Protein AF-A0A969RD73-F1 (afdb_monomer_lite)

pLDDT: mean 74.33, std 20.55, range [31.81, 96.19]

Structure (mmCIF, N/CA/C/O backbone):
data_AF-A0A969RD73-F1
#
_entry.id   AF-A0A969RD73-F1
#
loop_
_atom_site.group_PDB
_atom_site.id
_atom_site.type_symbol
_atom_site.label_atom_id
_atom_site.label_alt_id
_atom_site.label_comp_id
_atom_site.label_asym_id
_atom_site.label_entity_id
_atom_site.label_seq_id
_atom_site.pdbx_PDB_ins_code
_atom_site.Cartn_x
_atom_site.Cartn_y
_atom_site.Cartn_z
_atom_site.occupancy
_atom_site.B_iso_or_equiv
_atom_site.auth_seq_id
_atom_site.auth_comp_id
_atom_site.auth_asym_id
_atom_site.auth_atom_id
_atom_site.pdbx_PDB_model_num
ATOM 1 N N . MET A 1 1 ? 22.087 -31.802 -59.461 1.00 43.47 1 MET A N 1
ATOM 2 C CA . MET A 1 1 ? 21.557 -30.531 -58.920 1.00 43.47 1 MET A CA 1
ATOM 3 C C . MET A 1 1 ? 20.118 -30.775 -58.485 1.00 43.47 1 MET A C 1
ATOM 5 O O . MET A 1 1 ? 19.260 -30.889 -59.346 1.00 43.47 1 MET A O 1
ATOM 9 N N . SER A 1 2 ? 19.871 -30.957 -57.183 1.00 44.41 2 SER A N 1
ATOM 10 C CA . SER A 1 2 ? 18.523 -31.183 -56.634 1.00 44.41 2 SER A CA 1
ATOM 11 C C . SER A 1 2 ? 17.933 -29.872 -56.125 1.00 44.41 2 SER A C 1
ATOM 13 O O . SER A 1 2 ? 18.521 -29.226 -55.259 1.00 44.41 2 SER A O 1
ATOM 15 N N . LEU A 1 3 ? 16.772 -29.496 -56.661 1.00 48.31 3 LEU A N 1
ATOM 16 C CA . LEU A 1 3 ? 15.995 -28.325 -56.261 1.00 48.31 3 LEU A CA 1
ATOM 17 C C . LEU A 1 3 ? 15.069 -28.723 -55.097 1.00 48.31 3 L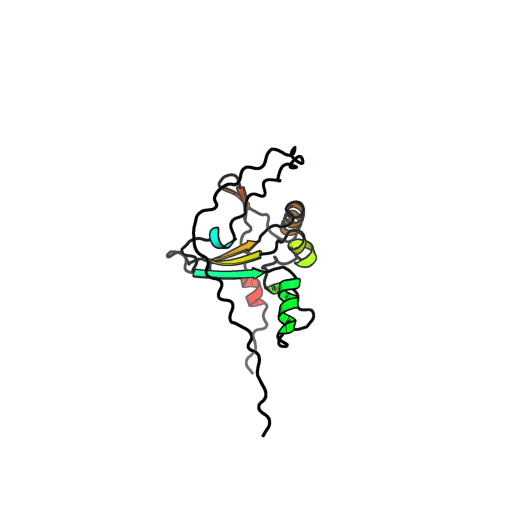EU A C 1
ATOM 19 O O . LEU A 1 3 ? 14.155 -29.527 -55.271 1.00 48.31 3 LEU A O 1
ATOM 23 N N . ARG A 1 4 ? 15.328 -28.200 -53.894 1.00 51.69 4 ARG A N 1
ATOM 24 C CA . ARG A 1 4 ? 14.455 -28.359 -52.719 1.00 51.69 4 ARG A CA 1
ATOM 25 C C . ARG A 1 4 ? 13.320 -27.335 -52.796 1.00 51.69 4 ARG A C 1
ATOM 27 O O . ARG A 1 4 ? 13.579 -26.136 -52.805 1.00 51.69 4 ARG A O 1
ATOM 34 N N . GLN A 1 5 ? 12.080 -27.814 -52.821 1.00 48.56 5 GLN A N 1
ATOM 35 C CA . GLN A 1 5 ? 10.883 -26.998 -52.614 1.00 48.56 5 GLN A CA 1
ATOM 36 C C . GLN A 1 5 ? 10.822 -26.549 -51.146 1.00 48.56 5 GLN A C 1
ATOM 38 O O . GLN A 1 5 ? 10.888 -27.381 -50.242 1.00 48.56 5 GLN A O 1
ATOM 43 N N . ILE A 1 6 ? 10.715 -25.239 -50.913 1.00 62.41 6 ILE A N 1
ATOM 44 C CA . ILE A 1 6 ? 10.493 -24.647 -49.589 1.00 62.41 6 ILE A CA 1
ATOM 45 C C . ILE A 1 6 ? 9.028 -24.214 -49.523 1.00 62.41 6 ILE A C 1
ATOM 47 O O . ILE A 1 6 ? 8.582 -23.372 -50.300 1.00 62.41 6 ILE A O 1
ATOM 51 N N . LEU A 1 7 ? 8.289 -24.834 -48.605 1.00 49.19 7 LEU A N 1
ATOM 52 C CA . LEU A 1 7 ? 6.925 -24.479 -48.224 1.00 49.19 7 LEU A CA 1
ATOM 53 C C . LEU A 1 7 ? 6.946 -23.215 -47.349 1.00 49.19 7 LEU A C 1
ATOM 55 O O . LEU A 1 7 ? 7.704 -23.133 -46.384 1.00 49.19 7 LEU A O 1
ATOM 59 N N . LEU A 1 8 ? 6.103 -22.243 -47.700 1.00 44.12 8 LEU A N 1
ATOM 60 C CA . LEU A 1 8 ? 5.816 -21.038 -46.918 1.00 44.12 8 LEU A CA 1
ATOM 61 C C . LEU A 1 8 ? 4.985 -21.364 -45.666 1.00 44.12 8 LEU A C 1
ATOM 63 O O . LEU A 1 8 ? 4.087 -22.202 -45.743 1.00 44.12 8 LEU A O 1
ATOM 67 N N . PRO A 1 9 ? 5.133 -20.583 -44.585 1.00 50.62 9 PRO A N 1
ATOM 68 C CA . PRO A 1 9 ? 4.001 -20.224 -43.744 1.00 50.62 9 PRO A CA 1
ATOM 69 C C . PRO A 1 9 ? 3.577 -18.772 -44.009 1.00 50.62 9 PRO A C 1
ATOM 71 O O . PRO A 1 9 ? 4.342 -17.818 -43.884 1.00 50.62 9 PRO A O 1
ATOM 74 N N . THR A 1 10 ? 2.323 -18.649 -44.422 1.00 55.12 10 THR A N 1
ATOM 75 C CA . THR A 1 10 ? 1.558 -17.439 -44.719 1.00 55.12 10 THR A CA 1
ATOM 76 C C . THR A 1 10 ? 1.432 -16.501 -43.514 1.00 55.12 10 THR A C 1
ATOM 78 O O . THR A 1 10 ? 1.056 -16.933 -42.425 1.00 55.12 10 THR A O 1
ATOM 81 N N . LEU A 1 11 ? 1.678 -15.204 -43.737 1.00 41.19 11 LEU A N 1
ATOM 82 C CA . LEU A 1 11 ? 1.275 -14.114 -42.844 1.00 41.19 11 LEU A CA 1
ATOM 83 C C . LEU A 1 11 ? -0.255 -14.112 -42.689 1.00 41.19 11 LEU A C 1
ATOM 85 O O . LEU A 1 11 ? -0.968 -13.862 -43.659 1.00 41.19 11 LEU A O 1
ATOM 89 N N . SER A 1 12 ? -0.758 -14.311 -41.473 1.00 44.44 12 SER A N 1
ATOM 90 C CA . SER A 1 12 ? -2.148 -13.990 -41.134 1.00 44.44 12 SER A CA 1
ATOM 91 C C . SER A 1 12 ? -2.212 -12.556 -40.612 1.00 44.44 12 SER A C 1
ATOM 93 O O . SER A 1 12 ? -1.794 -12.276 -39.491 1.00 44.44 12 SER A O 1
ATOM 95 N N . ALA A 1 13 ? -2.725 -11.640 -41.434 1.00 37.84 13 ALA A N 1
ATOM 96 C CA . ALA A 1 13 ? -3.085 -10.290 -41.018 1.00 37.84 13 ALA A CA 1
ATOM 97 C C . ALA A 1 13 ? -4.531 -10.294 -40.495 1.00 37.84 13 ALA A C 1
ATOM 99 O O . ALA A 1 13 ? -5.465 -10.574 -41.245 1.00 37.84 13 ALA A O 1
ATOM 100 N N . LEU A 1 14 ? -4.721 -9.989 -39.210 1.00 31.81 14 LEU A N 1
ATOM 101 C CA . LEU A 1 14 ? -6.044 -9.797 -38.617 1.00 31.81 14 LEU A CA 1
ATOM 102 C C . LEU A 1 14 ? -6.507 -8.362 -38.918 1.00 31.81 14 LEU A C 1
ATOM 104 O O . LEU A 1 14 ? -6.116 -7.421 -38.232 1.00 31.81 14 LEU A O 1
ATOM 108 N N . MET A 1 15 ? -7.307 -8.182 -39.969 1.00 43.91 15 MET A N 1
ATOM 109 C CA . MET A 1 15 ? -8.018 -6.925 -40.208 1.00 43.91 15 MET A CA 1
ATOM 110 C C . MET A 1 15 ? -9.350 -6.950 -39.456 1.00 43.91 15 MET A C 1
ATOM 112 O O . MET A 1 15 ? -10.236 -7.742 -39.771 1.00 43.91 15 MET A O 1
ATOM 116 N N . LEU A 1 16 ? -9.488 -6.082 -38.453 1.00 35.38 16 LEU A N 1
ATOM 117 C CA . LEU A 1 16 ? -10.746 -5.842 -37.751 1.00 35.38 16 LEU A CA 1
ATOM 118 C C . LEU A 1 16 ? -11.560 -4.825 -38.570 1.00 35.38 16 LEU A C 1
ATOM 120 O O . LEU A 1 16 ? -11.253 -3.634 -38.556 1.00 35.38 16 LEU A O 1
ATOM 124 N N . MET A 1 17 ? -12.568 -5.281 -39.317 1.00 46.59 17 MET A N 1
ATOM 125 C CA . MET A 1 17 ? -13.555 -4.384 -39.930 1.00 46.59 17 MET A CA 1
ATOM 126 C C . MET A 1 17 ? -14.730 -4.137 -38.972 1.00 46.59 17 MET A C 1
ATOM 128 O O . MET A 1 17 ? -15.163 -5.071 -38.292 1.00 46.59 17 MET A O 1
ATOM 132 N N . PRO A 1 18 ? -15.269 -2.907 -38.904 1.00 49.88 18 PRO A N 1
ATOM 133 C CA . PRO A 1 18 ? -16.438 -2.603 -38.100 1.00 49.88 18 PRO A CA 1
ATOM 134 C C . PRO A 1 18 ? -17.726 -2.917 -38.877 1.00 49.88 18 PRO A C 1
ATOM 136 O O . PRO A 1 18 ? -17.917 -2.437 -39.990 1.00 49.88 18 PRO A O 1
ATOM 139 N N . GLY A 1 19 ? -18.656 -3.628 -38.235 1.00 45.28 19 GLY A N 1
ATOM 140 C CA . GLY A 1 19 ? -20.087 -3.424 -38.472 1.00 45.28 19 GLY A CA 1
ATOM 141 C C . GLY A 1 19 ? -20.879 -4.540 -39.164 1.00 45.28 19 GLY A C 1
ATOM 142 O O . GLY A 1 19 ? -20.580 -4.962 -40.273 1.00 45.28 19 GLY A O 1
ATOM 143 N N . VAL A 1 20 ? -22.011 -4.836 -38.511 1.00 46.25 20 VAL A N 1
ATOM 144 C CA . VAL A 1 20 ? -23.253 -5.486 -38.975 1.00 46.25 20 VAL A CA 1
ATOM 145 C C . VAL A 1 20 ? -23.315 -7.013 -38.834 1.00 46.25 20 VAL A C 1
ATOM 147 O O . VAL A 1 20 ? -23.028 -7.774 -39.751 1.00 46.25 20 VAL A O 1
ATOM 150 N N . ALA A 1 21 ? -23.804 -7.457 -37.671 1.00 39.53 21 ALA A N 1
ATOM 151 C CA . ALA A 1 21 ? -24.356 -8.796 -37.488 1.00 39.53 21 ALA A CA 1
ATOM 152 C C . ALA A 1 21 ? -25.860 -8.770 -37.812 1.00 39.53 21 ALA A C 1
ATOM 154 O O . ALA A 1 21 ? -26.638 -8.102 -37.129 1.00 39.53 21 ALA A O 1
ATOM 155 N N . LEU A 1 22 ? -26.269 -9.493 -38.857 1.00 38.16 22 LEU A N 1
ATOM 156 C CA . LEU A 1 22 ? -27.673 -9.800 -39.127 1.00 38.16 22 LEU A CA 1
ATOM 157 C C . LEU A 1 22 ? -28.146 -10.854 -38.116 1.00 38.16 22 LEU A C 1
ATOM 159 O O . LEU A 1 22 ? -27.586 -11.946 -38.040 1.00 38.16 22 LEU A O 1
ATOM 163 N N . ALA A 1 23 ? -29.169 -10.512 -37.333 1.00 36.16 23 ALA A N 1
ATOM 164 C CA . ALA A 1 23 ? -29.795 -11.411 -36.373 1.00 36.16 23 ALA A CA 1
ATOM 165 C C . ALA A 1 23 ? -30.493 -12.571 -37.103 1.00 36.16 23 ALA A C 1
ATOM 167 O O . ALA A 1 23 ? -31.409 -12.349 -37.892 1.00 36.16 23 ALA A O 1
ATOM 168 N N . GLN A 1 24 ? -30.078 -13.807 -36.823 1.00 40.38 24 GLN A N 1
ATOM 169 C CA . GLN A 1 24 ? -30.834 -15.005 -37.186 1.00 40.38 24 GLN A CA 1
ATOM 170 C C . GLN A 1 24 ? -31.694 -15.422 -35.990 1.00 40.38 24 GLN A C 1
ATOM 172 O O . GLN A 1 24 ? -31.192 -15.624 -34.885 1.00 40.38 24 GLN A O 1
ATOM 177 N N . THR A 1 25 ? -33.003 -15.505 -36.209 1.00 41.00 25 THR A N 1
ATOM 178 C CA . THR A 1 25 ? -34.013 -15.921 -35.236 1.00 41.00 25 THR A CA 1
ATOM 179 C C . THR A 1 25 ? -34.025 -17.442 -35.090 1.00 41.00 25 THR A C 1
ATOM 181 O O . THR A 1 25 ? -34.355 -18.162 -36.028 1.00 41.00 25 THR A O 1
ATOM 184 N N . ILE A 1 26 ? -33.717 -17.934 -33.888 1.00 42.16 26 ILE A N 1
ATOM 185 C CA . ILE A 1 26 ? -33.962 -19.322 -33.475 1.00 42.16 26 ILE A CA 1
ATOM 186 C C . ILE A 1 26 ? -34.846 -19.272 -32.220 1.00 42.16 26 ILE A C 1
ATOM 188 O O . ILE A 1 26 ? -34.628 -18.450 -31.331 1.00 42.16 26 ILE A O 1
ATOM 192 N N . ALA A 1 27 ? -35.893 -20.097 -32.214 1.00 45.09 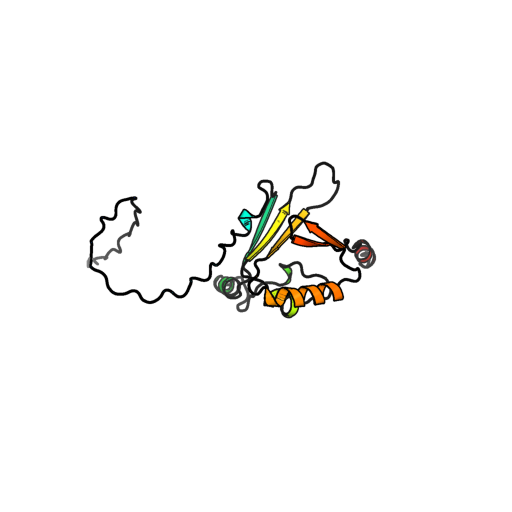27 ALA A N 1
ATOM 193 C CA . ALA A 1 27 ? -36.966 -20.174 -31.219 1.00 45.09 27 ALA A CA 1
ATOM 194 C C . ALA A 1 27 ? -36.472 -20.522 -29.785 1.00 45.09 27 ALA A C 1
ATOM 196 O O . ALA A 1 27 ? -35.344 -20.989 -29.624 1.00 45.09 27 ALA A O 1
ATOM 197 N N . PRO A 1 28 ? -37.290 -20.292 -28.732 1.00 45.94 28 PRO A N 1
ATOM 198 C CA . PRO A 1 28 ? -36.808 -20.135 -27.362 1.00 45.94 28 PRO A CA 1
ATOM 199 C C . PRO A 1 28 ? -36.605 -21.473 -26.638 1.00 45.94 28 PRO A C 1
ATOM 201 O O . PRO A 1 28 ? -37.551 -22.224 -26.407 1.00 45.94 28 PRO A O 1
ATOM 204 N N . THR A 1 29 ? -35.375 -21.731 -26.203 1.00 49.03 29 THR A N 1
ATOM 205 C CA . THR A 1 29 ? -35.048 -22.740 -25.182 1.00 49.03 29 THR A CA 1
ATOM 206 C C . THR A 1 29 ? -35.200 -22.099 -23.793 1.00 49.03 29 THR A C 1
ATOM 208 O O . THR A 1 29 ? -34.751 -20.963 -23.617 1.00 49.03 29 THR A O 1
ATOM 211 N N . PRO A 1 30 ? -35.822 -22.761 -22.796 1.00 44.19 30 PRO A N 1
ATOM 212 C CA . PRO A 1 30 ? -36.006 -22.182 -21.468 1.00 44.19 30 PRO A CA 1
ATOM 213 C C . PRO A 1 30 ? -34.659 -21.933 -20.777 1.00 44.19 30 PRO A C 1
ATOM 215 O O . PRO A 1 30 ? -33.758 -22.770 -20.794 1.00 44.19 30 PRO A O 1
ATOM 218 N N . ALA A 1 31 ? -34.547 -20.739 -20.198 1.00 46.69 31 ALA A N 1
ATOM 219 C CA . ALA A 1 31 ? -33.343 -20.182 -19.602 1.00 46.69 31 ALA A CA 1
ATOM 220 C C . ALA A 1 31 ? -32.765 -21.061 -18.476 1.00 46.69 31 ALA A C 1
ATOM 222 O O . ALA A 1 31 ? -33.512 -21.457 -17.578 1.00 46.69 31 ALA A O 1
ATOM 223 N N . PRO A 1 32 ? -31.439 -21.283 -18.422 1.00 44.91 32 PRO A N 1
ATOM 224 C CA . PRO A 1 32 ? -30.807 -21.559 -17.147 1.00 44.91 32 PRO A CA 1
ATOM 225 C C . PRO A 1 32 ? -30.904 -20.281 -16.312 1.00 44.91 32 PRO A C 1
ATOM 227 O O . PRO A 1 32 ? -30.457 -19.213 -16.735 1.00 44.91 32 PRO A O 1
ATOM 230 N N . THR A 1 33 ? -31.534 -20.401 -15.145 1.00 46.59 33 THR A N 1
ATOM 231 C CA . THR A 1 33 ? -31.580 -19.399 -14.082 1.00 46.59 33 THR A CA 1
ATOM 232 C C . THR A 1 33 ? -30.200 -18.770 -13.918 1.00 46.59 33 THR A C 1
ATOM 234 O O . THR A 1 33 ? -29.289 -19.381 -13.360 1.00 46.59 33 THR A O 1
ATOM 237 N N . GLN A 1 34 ? -30.035 -17.551 -14.436 1.00 42.53 34 GLN A N 1
ATOM 238 C CA . GLN A 1 34 ? -28.882 -16.726 -14.125 1.00 42.53 34 GLN A CA 1
ATOM 239 C C . GLN A 1 34 ? -28.958 -16.452 -12.627 1.00 42.53 34 GLN A C 1
ATOM 241 O O . GLN A 1 34 ? -29.811 -15.696 -12.160 1.00 42.53 34 GLN A O 1
ATOM 246 N N . ALA A 1 35 ? -28.084 -17.118 -11.870 1.00 48.12 35 ALA A N 1
ATOM 247 C CA . ALA A 1 35 ? -27.705 -16.655 -10.548 1.00 48.12 35 ALA A CA 1
ATOM 248 C C . ALA A 1 35 ? -27.422 -15.148 -10.661 1.00 48.12 35 ALA A C 1
ATOM 250 O O . ALA A 1 35 ? -26.804 -14.744 -11.654 1.00 48.12 35 ALA A O 1
ATOM 251 N N . PRO A 1 36 ? -27.894 -14.311 -9.720 1.00 41.78 36 PRO A N 1
ATOM 252 C CA . PRO A 1 36 ? -27.653 -12.883 -9.799 1.00 41.78 36 PRO A CA 1
ATOM 253 C C . PRO A 1 36 ? -26.149 -12.684 -9.938 1.00 41.78 36 PRO A C 1
ATOM 255 O O . PRO A 1 36 ? -25.379 -13.077 -9.060 1.00 41.78 36 PRO A O 1
ATOM 258 N N . ALA A 1 37 ? -25.743 -12.139 -11.087 1.00 46.06 37 ALA A N 1
ATOM 259 C CA . ALA A 1 37 ? -24.404 -11.636 -11.280 1.00 46.06 37 ALA A CA 1
ATOM 260 C C . ALA A 1 37 ? -24.195 -10.653 -10.137 1.00 46.06 37 ALA A C 1
ATOM 262 O O . ALA A 1 37 ? -24.821 -9.592 -10.098 1.00 46.06 37 ALA A O 1
ATOM 263 N N . SER A 1 38 ? -23.403 -11.077 -9.153 1.00 44.91 38 SER A N 1
ATOM 264 C CA . SER A 1 38 ? -22.927 -10.207 -8.097 1.00 44.91 38 SER A CA 1
ATOM 265 C C . SER A 1 38 ? -22.355 -9.004 -8.823 1.00 44.91 38 SER A C 1
ATOM 267 O O . SER A 1 38 ? -21.423 -9.154 -9.618 1.00 44.91 38 SER A O 1
ATOM 269 N N . ALA A 1 39 ? -23.013 -7.856 -8.674 1.00 42.41 39 ALA A N 1
ATOM 270 C CA . ALA A 1 39 ? -22.611 -6.622 -9.311 1.00 42.41 39 ALA A CA 1
ATOM 271 C C . ALA A 1 39 ? -21.270 -6.228 -8.694 1.00 42.41 39 ALA A C 1
ATOM 273 O O . ALA A 1 39 ? -21.204 -5.473 -7.727 1.00 42.41 39 ALA A O 1
ATOM 274 N N . ALA A 1 40 ? -20.192 -6.798 -9.227 1.00 41.56 40 ALA A N 1
ATOM 275 C CA . ALA A 1 40 ? -18.863 -6.282 -9.036 1.00 41.56 40 ALA A CA 1
ATOM 276 C C . ALA A 1 40 ? -18.914 -4.882 -9.636 1.00 41.56 40 ALA A C 1
ATOM 278 O O . ALA A 1 40 ? -18.974 -4.716 -10.854 1.00 41.56 40 ALA A O 1
ATOM 279 N N . VAL A 1 41 ? -18.991 -3.878 -8.762 1.00 38.00 41 VAL A N 1
ATOM 280 C CA . VAL A 1 41 ? -18.730 -2.491 -9.130 1.00 38.00 41 VAL A CA 1
ATOM 281 C C . VAL A 1 41 ? -17.427 -2.535 -9.925 1.00 38.00 41 VAL A C 1
ATOM 283 O O . VAL A 1 41 ? -16.432 -3.001 -9.367 1.00 38.00 41 VAL A O 1
ATOM 286 N N . PRO A 1 42 ? -17.404 -2.162 -11.217 1.00 44.59 42 PRO A N 1
ATOM 287 C CA . PRO A 1 42 ? -16.163 -2.158 -11.967 1.00 44.59 42 PRO A CA 1
ATOM 288 C C . PRO A 1 42 ? -15.281 -1.101 -11.311 1.00 44.59 42 PRO A C 1
ATOM 290 O O . PRO A 1 42 ? -15.496 0.098 -11.499 1.00 44.59 42 PRO A O 1
ATOM 293 N N . LEU A 1 43 ? -14.353 -1.535 -10.452 1.00 48.72 43 LEU A N 1
ATOM 294 C CA . LEU A 1 43 ? -13.411 -0.618 -9.839 1.00 48.72 43 LEU A CA 1
ATOM 295 C C . LEU A 1 43 ? -12.633 0.026 -10.990 1.00 48.72 43 LEU A C 1
ATOM 297 O O . LE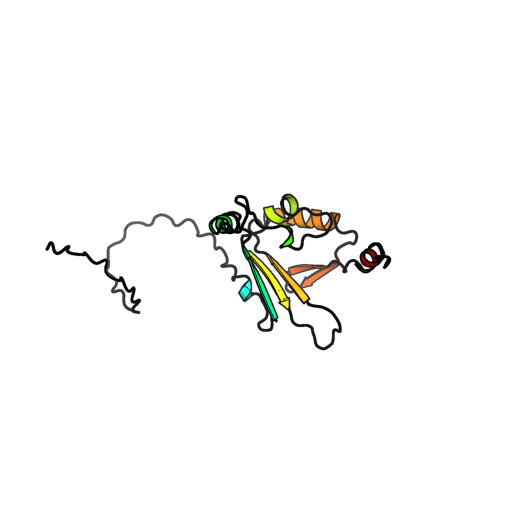U A 1 43 ? -12.074 -0.697 -11.822 1.00 48.72 43 LEU A O 1
ATOM 301 N N . PRO A 1 44 ? -12.609 1.364 -11.086 1.00 58.22 44 PRO A N 1
ATOM 302 C CA . PRO A 1 44 ? -11.765 2.015 -12.066 1.00 58.22 44 PRO A CA 1
ATOM 303 C C . PRO A 1 44 ? -10.321 1.564 -11.828 1.00 58.22 44 PRO A C 1
ATOM 305 O O . PRO A 1 44 ? -9.870 1.505 -10.681 1.00 58.22 44 PRO A O 1
ATOM 308 N N . ALA A 1 45 ? -9.599 1.244 -12.907 1.00 73.56 45 ALA A N 1
ATOM 309 C CA . ALA A 1 45 ? -8.159 1.013 -12.833 1.00 73.56 45 ALA A CA 1
ATOM 310 C C . ALA A 1 45 ? -7.523 2.157 -12.030 1.00 73.56 45 ALA A C 1
ATOM 312 O O . ALA A 1 45 ? -7.901 3.311 -12.235 1.00 73.56 45 ALA A O 1
ATOM 313 N N . ILE A 1 46 ? -6.587 1.857 -11.122 1.00 77.50 46 ILE A N 1
ATOM 314 C CA . ILE A 1 46 ? -6.078 2.821 -10.127 1.00 77.50 46 ILE A CA 1
ATOM 315 C C . ILE A 1 46 ? -5.618 4.149 -10.770 1.00 77.50 46 ILE A C 1
ATOM 317 O O . ILE A 1 46 ? -5.758 5.213 -10.171 1.00 77.50 46 ILE A O 1
ATOM 321 N N . ALA A 1 47 ? -5.156 4.109 -12.023 1.00 73.75 47 ALA A N 1
ATOM 322 C CA . ALA A 1 47 ? -4.799 5.283 -12.820 1.00 73.75 47 ALA A CA 1
ATOM 323 C C . ALA A 1 47 ? -5.938 6.314 -12.994 1.00 73.75 47 ALA A C 1
ATOM 325 O O . ALA A 1 47 ? -5.675 7.511 -13.000 1.00 73.75 47 ALA A O 1
ATOM 326 N N . ASN A 1 48 ? -7.198 5.882 -13.076 1.00 83.56 48 ASN A N 1
ATOM 327 C CA . ASN A 1 48 ? -8.362 6.758 -13.259 1.00 83.56 48 ASN A CA 1
ATOM 328 C C . ASN A 1 48 ? -8.768 7.506 -11.974 1.00 83.56 48 ASN A C 1
ATOM 330 O O . ASN A 1 48 ? -9.628 8.382 -12.023 1.00 83.56 48 ASN A O 1
ATOM 334 N N . LEU A 1 49 ? -8.191 7.147 -10.822 1.00 86.69 49 LEU A N 1
ATOM 335 C CA . LEU A 1 49 ? -8.427 7.823 -9.541 1.00 86.69 49 LEU A CA 1
ATOM 336 C C . LEU A 1 49 ? -7.469 8.999 -9.309 1.00 86.69 49 LEU A C 1
ATOM 338 O O . LEU A 1 49 ? -7.648 9.760 -8.357 1.00 86.69 49 LEU A O 1
ATOM 342 N N . LEU A 1 50 ? -6.433 9.127 -10.139 1.00 88.12 50 LEU A N 1
ATOM 343 C CA . LEU A 1 50 ? -5.374 10.107 -9.950 1.00 88.12 50 LEU A CA 1
ATOM 344 C C . LEU A 1 50 ? -5.710 11.447 -10.623 1.00 88.12 50 LEU A C 1
ATOM 346 O O . LEU A 1 50 ? -6.311 11.463 -11.698 1.00 88.12 50 LEU A O 1
ATOM 350 N N . PRO A 1 51 ? -5.309 12.583 -10.021 1.00 88.75 51 PRO A N 1
ATOM 351 C CA . PRO A 1 51 ? -5.413 13.890 -10.661 1.00 88.75 51 PRO A CA 1
ATO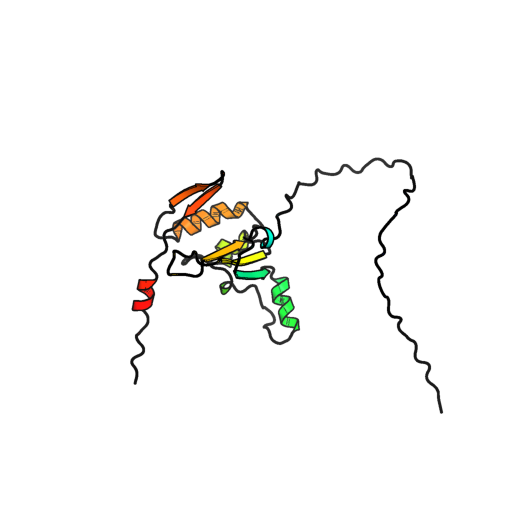M 352 C C . PRO A 1 51 ? -4.673 13.947 -12.002 1.00 88.75 51 PRO A C 1
ATOM 354 O O . PRO A 1 51 ? -3.614 13.334 -12.160 1.00 88.75 51 PRO A O 1
ATOM 357 N N . ILE A 1 52 ? -5.192 14.738 -12.944 1.00 88.44 52 ILE A N 1
ATOM 358 C CA . ILE A 1 52 ? -4.597 14.904 -14.282 1.00 88.44 52 ILE A CA 1
ATOM 359 C C . ILE A 1 52 ? -3.196 15.534 -14.247 1.00 88.44 52 ILE A C 1
ATOM 361 O O . ILE A 1 52 ? -2.394 15.312 -15.146 1.00 88.44 52 ILE A O 1
ATOM 365 N N . ASP A 1 53 ? -2.892 16.297 -13.199 1.00 88.31 53 ASP A N 1
ATOM 366 C CA . ASP A 1 53 ? -1.612 16.962 -12.958 1.00 88.31 53 ASP A CA 1
ATOM 367 C C . ASP A 1 53 ? -0.623 16.106 -12.143 1.00 88.31 53 ASP A C 1
ATOM 369 O O . ASP A 1 53 ? 0.398 16.612 -11.680 1.00 88.31 53 ASP A O 1
ATOM 373 N N . THR A 1 54 ? -0.895 14.807 -11.962 1.00 89.94 54 THR A N 1
ATOM 374 C CA . THR A 1 54 ? 0.037 13.872 -11.313 1.00 89.94 54 THR A CA 1
ATOM 375 C C . THR A 1 54 ? 1.364 13.834 -12.078 1.00 89.94 54 THR A C 1
ATOM 377 O O . THR A 1 54 ? 1.402 13.473 -13.251 1.00 89.94 54 THR A O 1
ATOM 380 N N . ALA A 1 55 ? 2.468 14.174 -11.407 1.00 90.44 55 ALA A N 1
ATOM 381 C CA . ALA A 1 55 ? 3.781 14.320 -12.036 1.00 90.44 55 ALA A CA 1
ATOM 382 C C . ALA A 1 55 ? 4.386 12.981 -12.491 1.00 90.44 55 ALA A C 1
ATOM 384 O O . ALA A 1 55 ? 5.182 12.939 -13.426 1.00 90.44 55 ALA A O 1
ATOM 385 N N . GLY A 1 56 ? 4.019 11.881 -11.832 1.00 89.62 56 GLY A N 1
ATOM 386 C CA . GLY A 1 56 ? 4.445 10.541 -12.219 1.00 89.62 56 GLY A CA 1
ATOM 387 C C . GLY A 1 56 ? 3.737 9.456 -11.420 1.00 89.62 56 GLY A C 1
ATOM 388 O O . GLY A 1 56 ? 3.272 9.695 -10.304 1.00 89.62 56 GLY A O 1
ATOM 389 N N . VAL A 1 57 ? 3.664 8.256 -11.993 1.00 90.81 57 VAL A N 1
ATOM 390 C CA . VAL A 1 57 ? 3.022 7.094 -11.369 1.00 90.81 57 VAL A CA 1
ATOM 391 C C . VAL A 1 57 ? 3.884 5.863 -11.587 1.00 90.81 57 VAL A C 1
ATOM 393 O O . VAL A 1 57 ? 4.274 5.562 -12.713 1.00 90.81 57 VAL A O 1
ATOM 396 N N . VAL A 1 58 ? 4.145 5.129 -10.511 1.00 90.62 58 VAL A N 1
ATOM 397 C CA . VAL A 1 58 ? 4.697 3.775 -10.567 1.00 90.62 58 VAL A CA 1
ATOM 398 C C . VAL A 1 58 ? 3.553 2.807 -10.312 1.00 90.62 58 VAL A C 1
ATOM 400 O O . VAL A 1 58 ? 2.935 2.853 -9.250 1.00 90.62 58 VAL A O 1
ATOM 403 N N . LEU A 1 59 ? 3.260 1.952 -11.289 1.00 90.31 59 LEU A N 1
ATOM 404 C CA . LEU A 1 59 ? 2.272 0.884 -11.165 1.00 90.31 59 LEU A CA 1
ATOM 405 C C . LEU A 1 59 ? 2.991 -0.437 -10.917 1.00 90.31 59 LEU A C 1
ATOM 407 O O . LEU A 1 59 ? 3.877 -0.824 -11.676 1.00 90.31 59 LEU A O 1
ATOM 411 N N . LEU A 1 60 ? 2.587 -1.122 -9.858 1.00 89.94 60 LEU A N 1
ATOM 412 C CA . LEU A 1 60 ? 3.159 -2.380 -9.417 1.00 89.94 60 LEU A CA 1
ATOM 413 C C . LEU A 1 60 ? 2.086 -3.461 -9.474 1.00 89.94 60 LEU A C 1
ATOM 415 O O . LEU A 1 60 ? 0.974 -3.268 -8.978 1.00 89.94 60 LEU A O 1
ATOM 419 N N . ASN A 1 61 ? 2.444 -4.599 -10.060 1.00 90.25 61 ASN A N 1
ATOM 420 C CA . ASN A 1 61 ? 1.682 -5.832 -9.925 1.00 90.25 61 ASN A CA 1
ATOM 421 C C . ASN A 1 61 ? 2.147 -6.545 -8.646 1.00 90.25 61 ASN A C 1
ATOM 423 O O . ASN A 1 61 ? 3.349 -6.612 -8.395 1.00 90.25 61 ASN A O 1
ATOM 427 N N . THR A 1 62 ? 1.227 -7.043 -7.828 1.00 90.44 62 THR A N 1
ATOM 428 C CA . THR A 1 62 ? 1.534 -7.736 -6.562 1.00 90.44 62 THR A CA 1
ATOM 429 C C . THR A 1 62 ? 1.384 -9.260 -6.658 1.00 90.44 62 THR A C 1
ATOM 431 O O . THR A 1 62 ? 1.726 -9.963 -5.708 1.00 90.44 62 THR A O 1
ATOM 434 N N . GLN A 1 63 ? 0.911 -9.782 -7.795 1.00 89.69 63 GLN A N 1
ATOM 435 C CA . GLN A 1 63 ? 0.750 -11.214 -8.047 1.00 89.69 63 GLN A CA 1
ATOM 436 C C . GLN A 1 63 ? 2.112 -11.906 -8.155 1.00 89.69 63 GLN A C 1
ATOM 438 O O . GLN A 1 63 ? 2.987 -11.464 -8.906 1.00 89.69 63 GLN A O 1
ATOM 443 N N . ALA A 1 64 ? 2.285 -13.013 -7.431 1.00 87.94 64 ALA A N 1
ATOM 444 C CA . ALA A 1 64 ? 3.546 -13.750 -7.377 1.00 87.94 64 ALA A CA 1
ATOM 445 C C . ALA A 1 64 ? 3.972 -14.258 -8.763 1.00 87.94 64 ALA A C 1
ATOM 447 O O . ALA A 1 64 ? 5.141 -14.147 -9.125 1.00 87.94 64 ALA A O 1
ATOM 448 N N . GLU A 1 65 ? 3.011 -14.699 -9.574 1.00 89.69 65 GLU A N 1
ATOM 449 C CA . GLU A 1 65 ? 3.213 -15.232 -10.921 1.00 89.69 65 GLU A CA 1
ATOM 450 C C . GLU A 1 65 ? 3.858 -14.195 -11.851 1.00 89.69 65 GLU A C 1
ATOM 452 O O . GLU A 1 65 ? 4.669 -14.530 -12.714 1.00 89.69 65 GLU A O 1
ATOM 457 N N . SER A 1 66 ? 3.533 -12.910 -11.662 1.00 90.75 66 SER A N 1
ATOM 458 C CA . SER A 1 66 ? 4.101 -11.824 -12.468 1.00 90.75 66 SER A CA 1
ATOM 459 C C . SER A 1 66 ? 5.582 -11.593 -12.167 1.00 90.75 66 SER A C 1
ATOM 461 O O . SER A 1 66 ? 6.349 -11.275 -13.077 1.00 90.75 66 SER A O 1
ATOM 463 N N . TRP A 1 67 ? 5.989 -11.780 -10.910 1.00 91.00 67 TRP A N 1
ATOM 464 C CA . TRP A 1 67 ? 7.382 -11.651 -10.477 1.00 91.00 67 TRP A CA 1
ATOM 465 C C . TRP A 1 67 ? 8.193 -12.900 -10.795 1.00 91.00 67 TRP A C 1
ATOM 467 O O . TRP A 1 67 ? 9.300 -12.783 -11.319 1.00 91.00 67 TRP A O 1
ATOM 477 N N . GLU A 1 68 ? 7.621 -14.085 -10.590 1.00 91.44 68 GLU A N 1
ATOM 478 C CA . GLU A 1 68 ? 8.249 -15.350 -10.967 1.00 91.44 68 GLU A CA 1
ATOM 479 C C . GLU A 1 68 ? 8.528 -15.382 -12.473 1.00 91.44 68 GLU A C 1
ATOM 481 O O . GLU A 1 68 ? 9.609 -15.780 -12.910 1.00 91.44 68 GLU A O 1
ATOM 486 N N . ALA A 1 69 ? 7.607 -14.857 -13.286 1.00 91.44 69 ALA A N 1
ATOM 487 C CA . ALA A 1 69 ? 7.786 -14.765 -14.726 1.00 91.44 69 ALA A CA 1
ATOM 488 C C . ALA A 1 69 ? 8.979 -13.886 -15.147 1.00 91.44 69 ALA A C 1
ATOM 490 O O . ALA A 1 69 ? 9.397 -13.979 -16.300 1.00 91.44 69 ALA A O 1
ATOM 491 N N . LEU A 1 70 ? 9.558 -13.046 -14.280 1.00 91.44 70 LEU A N 1
ATOM 492 C CA . LEU A 1 70 ? 10.792 -12.312 -14.595 1.00 91.44 70 LEU A CA 1
ATOM 493 C C . LEU A 1 70 ? 12.022 -13.229 -14.617 1.00 91.44 70 LEU A C 1
ATOM 495 O O . LEU A 1 70 ? 12.972 -12.959 -15.355 1.00 91.44 70 LEU A O 1
ATOM 499 N N . SER A 1 71 ? 11.991 -14.351 -13.894 1.00 90.12 71 SER A N 1
ATOM 500 C CA . SER A 1 71 ? 13.090 -15.327 -13.870 1.00 90.12 71 SER A CA 1
ATOM 501 C C . SER A 1 71 ? 13.428 -15.883 -15.259 1.00 90.12 71 SER A C 1
ATOM 503 O O . SER A 1 71 ? 14.581 -16.221 -15.533 1.00 90.12 71 SER A O 1
ATOM 505 N N . ARG A 1 72 ? 12.456 -15.889 -16.185 1.00 91.25 72 ARG A N 1
ATOM 506 C CA . ARG A 1 72 ? 12.638 -16.346 -17.573 1.00 91.25 72 ARG A CA 1
ATOM 507 C C . ARG A 1 72 ? 13.696 -15.556 -18.346 1.00 91.25 72 ARG A C 1
ATOM 509 O O . ARG A 1 72 ? 14.233 -16.062 -19.324 1.00 91.25 72 ARG A O 1
ATOM 516 N N . PHE A 1 73 ? 13.982 -14.320 -17.932 1.00 93.06 73 PHE A N 1
ATOM 517 C CA . PHE A 1 73 ? 14.977 -13.468 -18.583 1.00 93.06 73 PHE A CA 1
ATOM 518 C C . PHE A 1 73 ? 16.413 -13.776 -18.135 1.00 93.06 73 PHE A C 1
ATOM 520 O O . PHE A 1 73 ? 17.344 -13.163 -18.645 1.00 93.06 73 PHE A O 1
ATOM 527 N N . GLY A 1 74 ? 16.619 -14.690 -17.176 1.00 88.81 74 GLY A N 1
ATOM 528 C CA . GLY A 1 74 ? 17.946 -15.099 -16.694 1.00 88.81 74 GLY A CA 1
ATOM 529 C C . GLY A 1 74 ? 18.712 -14.032 -15.897 1.00 88.81 74 GLY A C 1
ATOM 530 O O . GLY A 1 74 ? 19.776 -14.324 -15.364 1.00 88.81 74 GLY A O 1
ATOM 531 N N . LEU A 1 75 ? 18.170 -12.813 -15.796 1.00 92.88 75 LEU A N 1
ATOM 532 C CA . LEU A 1 75 ? 18.721 -11.694 -15.022 1.00 92.88 75 LEU A CA 1
ATOM 533 C C . LEU A 1 75 ? 18.204 -11.652 -13.576 1.00 92.88 75 LEU A C 1
ATOM 535 O O . LEU A 1 75 ? 18.753 -10.927 -12.750 1.00 92.88 75 LEU A O 1
ATOM 539 N N . PHE A 1 76 ? 17.143 -12.405 -13.278 1.00 90.56 76 PHE A N 1
ATOM 540 C CA . PHE A 1 76 ? 16.446 -12.382 -11.995 1.00 90.56 76 PHE A CA 1
ATOM 541 C C . PHE A 1 76 ? 16.485 -13.761 -11.317 1.00 90.56 76 PHE A C 1
ATOM 543 O O . PHE A 1 76 ? 16.534 -14.779 -12.015 1.00 90.56 76 PHE A O 1
ATOM 550 N N . PRO A 1 77 ? 16.445 -13.823 -9.971 1.00 88.62 77 PRO A N 1
ATOM 551 C CA . PRO A 1 77 ? 16.349 -15.083 -9.236 1.00 88.62 77 PRO A CA 1
ATOM 552 C C . PRO A 1 77 ? 15.124 -15.911 -9.651 1.00 88.62 77 PRO A C 1
ATOM 554 O O . PRO A 1 77 ? 14.088 -15.357 -10.014 1.00 88.62 77 PRO A O 1
ATOM 557 N N . LYS A 1 78 ? 15.224 -17.243 -9.556 1.00 83.88 78 LYS A N 1
ATOM 558 C CA . LYS A 1 78 ? 14.136 -18.166 -9.932 1.00 83.88 78 LYS A CA 1
ATOM 559 C C . LYS A 1 78 ? 12.892 -18.038 -9.053 1.00 83.88 78 LYS A C 1
ATOM 561 O O . LYS A 1 78 ? 11.788 -18.191 -9.547 1.00 83.88 78 LYS A O 1
ATOM 566 N N . GLU A 1 79 ? 13.077 -17.708 -7.782 1.00 85.19 79 GLU A N 1
ATOM 567 C CA . GLU A 1 79 ? 12.009 -17.595 -6.778 1.00 85.19 79 GLU A CA 1
ATOM 568 C C . GLU A 1 79 ? 11.689 -16.122 -6.474 1.00 85.19 79 GLU A C 1
ATOM 570 O O . GLU A 1 79 ? 11.430 -15.738 -5.333 1.00 85.19 79 GLU A O 1
ATOM 575 N N . MET A 1 80 ? 11.778 -15.253 -7.488 1.00 86.69 80 MET A N 1
ATOM 576 C CA . MET A 1 80 ? 11.490 -13.834 -7.308 1.00 86.69 80 MET A CA 1
ATOM 577 C C . MET A 1 80 ? 10.004 -13.630 -6.999 1.00 86.69 80 MET A C 1
ATOM 579 O O . MET A 1 80 ? 9.135 -13.999 -7.782 1.00 86.69 80 MET A O 1
ATOM 583 N N . THR A 1 81 ? 9.723 -12.999 -5.863 1.00 87.12 81 THR A N 1
ATOM 584 C CA . THR A 1 81 ? 8.374 -12.616 -5.432 1.00 87.12 81 THR A CA 1
ATOM 585 C C . THR A 1 81 ? 8.256 -11.097 -5.353 1.00 87.12 81 THR A C 1
ATOM 587 O O . THR A 1 81 ? 9.245 -10.377 -5.530 1.00 87.12 81 THR A O 1
ATOM 590 N N . PHE A 1 82 ? 7.039 -10.596 -5.117 1.00 87.00 82 PHE A N 1
ATOM 591 C CA . PHE A 1 82 ? 6.817 -9.168 -4.912 1.00 87.00 82 PHE A CA 1
ATOM 592 C C . PHE A 1 82 ? 7.719 -8.652 -3.774 1.00 87.00 82 PHE A C 1
ATOM 594 O O . PHE A 1 82 ? 7.604 -9.139 -2.645 1.00 87.00 82 PHE A O 1
ATOM 601 N N . PRO A 1 83 ? 8.603 -7.670 -4.026 1.00 85.25 83 PRO A N 1
ATOM 602 C CA . PRO A 1 83 ? 9.494 -7.170 -2.993 1.00 85.25 83 PRO A CA 1
ATOM 603 C C . PRO A 1 83 ? 8.715 -6.301 -2.007 1.00 85.25 83 PRO A C 1
ATOM 605 O O . PRO A 1 83 ? 8.203 -5.244 -2.378 1.00 85.25 83 PRO A O 1
ATOM 608 N N . GLU A 1 84 ? 8.697 -6.690 -0.731 1.00 83.62 84 GLU A N 1
ATOM 609 C CA . GLU A 1 84 ? 8.019 -5.932 0.333 1.00 83.62 84 GLU A CA 1
ATOM 610 C C . GLU A 1 84 ? 8.489 -4.470 0.430 1.00 83.62 84 GLU A C 1
ATOM 612 O O . GLU A 1 84 ? 7.700 -3.592 0.767 1.00 83.62 84 GLU A O 1
ATOM 617 N N . LEU A 1 85 ? 9.746 -4.187 0.056 1.00 84.06 85 LEU A N 1
ATOM 618 C CA . LEU A 1 85 ? 10.330 -2.840 0.044 1.00 84.06 85 LEU A CA 1
ATOM 619 C C . LEU A 1 85 ? 9.623 -1.884 -0.932 1.00 84.06 85 LEU A C 1
ATOM 621 O O . LEU A 1 85 ? 9.709 -0.668 -0.772 1.00 84.06 85 LEU A O 1
ATOM 625 N N . LEU A 1 86 ? 8.928 -2.415 -1.942 1.00 86.81 86 LEU A N 1
ATOM 626 C CA . LEU A 1 86 ? 8.164 -1.604 -2.887 1.00 86.81 86 LEU A CA 1
ATOM 627 C C . LEU A 1 86 ? 6.814 -1.147 -2.323 1.00 86.81 86 LEU A C 1
ATOM 629 O O . LEU A 1 86 ? 6.161 -0.309 -2.939 1.00 86.81 86 LEU A O 1
ATOM 633 N N . TYR A 1 87 ? 6.395 -1.663 -1.165 1.00 88.44 87 TYR A N 1
ATOM 634 C CA . TYR A 1 87 ? 5.188 -1.221 -0.478 1.00 88.44 87 TYR A CA 1
ATOM 635 C C . TYR A 1 87 ? 5.546 -0.443 0.800 1.00 88.44 87 TYR A C 1
ATOM 637 O O . TYR A 1 87 ? 6.316 -0.935 1.625 1.00 88.44 87 TYR A O 1
ATOM 645 N N . PRO A 1 88 ? 4.984 0.758 1.032 1.00 85.50 88 PRO A N 1
ATOM 646 C CA . PRO A 1 88 ? 5.274 1.536 2.232 1.00 85.50 88 PRO A CA 1
ATOM 647 C C . PRO A 1 88 ? 4.562 0.944 3.458 1.00 85.50 88 PRO A C 1
ATOM 649 O O . PRO A 1 88 ? 3.463 1.354 3.833 1.00 85.50 88 PRO A O 1
ATOM 652 N N . VAL A 1 89 ? 5.197 -0.034 4.099 1.00 87.81 89 VAL A N 1
ATOM 653 C CA . VAL A 1 89 ? 4.731 -0.627 5.359 1.00 87.81 89 VAL A CA 1
ATOM 654 C C . VAL A 1 89 ? 5.127 0.275 6.531 1.00 87.81 89 VAL A C 1
ATOM 656 O O . VAL A 1 89 ? 6.259 0.751 6.619 1.00 87.81 89 VAL A O 1
ATOM 659 N N . ALA A 1 90 ? 4.198 0.536 7.456 1.00 85.31 90 ALA A N 1
ATOM 660 C CA . ALA A 1 90 ? 4.519 1.294 8.665 1.00 85.31 90 ALA A CA 1
ATOM 661 C C . ALA A 1 90 ? 5.472 0.514 9.589 1.00 85.31 90 ALA A C 1
ATOM 663 O O . ALA A 1 90 ? 5.381 -0.707 9.709 1.00 85.31 90 ALA A O 1
ATOM 664 N N . LEU A 1 91 ? 6.350 1.241 10.290 1.00 84.69 91 LEU A N 1
ATOM 665 C CA . LEU A 1 91 ? 7.260 0.667 11.285 1.00 84.69 91 LEU A CA 1
ATOM 666 C C . LEU A 1 91 ? 6.498 -0.199 12.301 1.00 84.69 91 LEU A C 1
ATOM 668 O O . LEU A 1 91 ? 5.481 0.229 12.844 1.00 84.69 91 LEU A O 1
ATOM 672 N N . GLY A 1 92 ? 7.015 -1.400 12.567 1.00 85.25 92 GLY A N 1
ATOM 673 C CA . GLY A 1 92 ? 6.405 -2.358 13.496 1.00 85.25 92 GLY A CA 1
ATOM 674 C C . GLY A 1 92 ? 5.303 -3.237 12.894 1.00 85.25 92 GLY A C 1
ATOM 675 O O . GLY A 1 92 ? 4.731 -4.047 13.621 1.00 85.25 92 GLY A O 1
ATOM 676 N N . MET A 1 93 ? 5.020 -3.112 11.594 1.00 91.25 93 MET A N 1
ATOM 677 C CA . MET A 1 93 ? 4.142 -4.025 10.854 1.00 91.25 93 MET A CA 1
ATOM 678 C C . MET A 1 93 ? 4.947 -4.919 9.908 1.00 91.25 93 MET A C 1
ATOM 680 O O . MET A 1 93 ? 6.063 -4.579 9.514 1.00 91.25 93 MET A O 1
ATOM 684 N N . ASN A 1 94 ? 4.369 -6.056 9.531 1.00 91.50 94 ASN A N 1
ATOM 685 C CA . ASN A 1 94 ? 4.952 -7.008 8.595 1.00 91.50 94 ASN A CA 1
ATOM 686 C C . ASN A 1 94 ? 4.095 -7.098 7.325 1.00 91.50 94 ASN A C 1
ATOM 688 O O . ASN A 1 94 ? 2.875 -7.242 7.395 1.00 91.50 94 ASN A O 1
ATOM 692 N N . PHE A 1 95 ? 4.737 -7.027 6.156 1.00 92.19 95 PHE A N 1
ATOM 693 C CA . PHE A 1 95 ? 4.028 -7.052 4.879 1.00 92.19 95 PHE A CA 1
ATOM 694 C C . PHE A 1 95 ? 3.191 -8.327 4.705 1.00 92.19 95 PHE A C 1
ATOM 696 O O . PHE A 1 95 ? 1.991 -8.244 4.456 1.00 92.19 95 PHE A O 1
ATOM 703 N N . TYR A 1 96 ? 3.795 -9.500 4.886 1.00 92.06 96 TYR A N 1
ATOM 704 C CA . TYR A 1 96 ? 3.162 -10.796 4.633 1.00 92.06 96 TYR A CA 1
ATOM 705 C C . TYR A 1 96 ? 1.986 -11.085 5.573 1.00 92.06 96 TYR A C 1
ATOM 707 O O . TYR A 1 96 ? 0.989 -11.670 5.158 1.00 92.06 96 TYR A O 1
ATOM 715 N N . THR A 1 97 ? 2.070 -10.670 6.841 1.00 94.06 97 THR A N 1
ATOM 716 C CA . THR A 1 97 ? 1.022 -10.975 7.829 1.00 94.06 97 THR A CA 1
ATOM 717 C C . THR A 1 97 ? -0.027 -9.883 7.979 1.00 94.06 97 THR A C 1
ATOM 719 O O . THR A 1 97 ? -1.176 -10.199 8.287 1.00 94.06 97 THR A O 1
ATOM 722 N N . ASP A 1 98 ? 0.348 -8.613 7.801 1.00 94.62 98 ASP A N 1
ATOM 723 C CA . ASP A 1 98 ? -0.539 -7.475 8.064 1.00 94.62 98 ASP A CA 1
ATOM 724 C C . ASP A 1 98 ? -1.067 -6.817 6.774 1.00 94.62 98 ASP A C 1
ATOM 726 O O . ASP A 1 98 ? -2.153 -6.240 6.803 1.00 94.62 98 ASP A O 1
ATOM 730 N N . VAL A 1 99 ? -0.349 -6.899 5.643 1.00 94.06 99 VAL A N 1
ATOM 731 C CA . VAL A 1 99 ? -0.705 -6.208 4.382 1.00 94.06 99 VAL A CA 1
ATOM 732 C C . VAL A 1 99 ? -1.185 -7.175 3.296 1.00 94.06 99 VAL A C 1
ATOM 734 O O . VAL A 1 99 ? -2.297 -7.040 2.788 1.00 94.06 99 VAL A O 1
ATOM 737 N N . GLN A 1 100 ? -0.380 -8.184 2.964 1.00 94.00 100 GLN A N 1
ATOM 738 C CA . GLN A 1 100 ? -0.650 -9.154 1.900 1.00 94.00 100 GLN A CA 1
ATOM 739 C C . GLN A 1 100 ? -2.032 -9.840 1.981 1.00 94.00 100 GLN A C 1
ATOM 741 O O . GLN A 1 100 ? -2.607 -10.099 0.921 1.00 94.00 100 GLN A O 1
ATOM 746 N N . PRO A 1 101 ? -2.618 -10.129 3.166 1.00 95.25 101 PRO A N 1
ATOM 747 C CA . PRO A 1 101 ? -3.913 -10.807 3.229 1.00 95.25 101 PRO A CA 1
ATOM 748 C C . PRO A 1 101 ? -5.052 -10.028 2.558 1.00 95.25 101 PRO A C 1
ATOM 750 O O . PRO A 1 101 ? -5.862 -10.632 1.858 1.00 95.25 101 PRO A O 1
ATOM 753 N N . TRP A 1 102 ? -5.094 -8.699 2.711 1.00 95.31 102 TRP A N 1
ATOM 754 C CA . TRP A 1 102 ? -6.118 -7.853 2.082 1.00 95.31 102 TRP A CA 1
ATOM 755 C C . TRP A 1 102 ? -5.675 -7.246 0.753 1.00 95.31 102 TRP A C 1
ATOM 757 O O . TRP A 1 102 ? -6.532 -6.828 -0.028 1.00 95.31 102 TRP A O 1
ATOM 767 N N . LEU A 1 103 ? -4.368 -7.163 0.503 1.00 93.94 103 LEU A N 1
ATOM 768 C CA . LEU A 1 103 ? -3.818 -6.518 -0.683 1.00 93.94 103 LEU A CA 1
ATOM 769 C C . LEU A 1 103 ? -4.280 -7.231 -1.960 1.00 93.94 103 LEU A C 1
ATOM 771 O O . LEU A 1 103 ? -4.191 -8.455 -2.074 1.00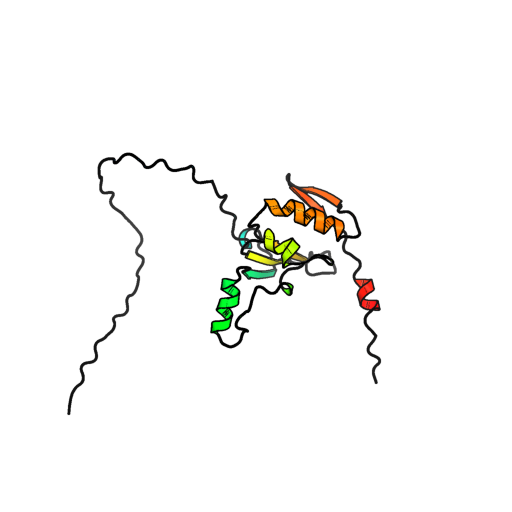 93.94 103 LEU A O 1
ATOM 775 N N . GLY A 1 104 ? -4.796 -6.452 -2.905 1.00 92.81 104 GLY A N 1
ATOM 776 C CA . GLY A 1 104 ? -5.123 -6.907 -4.250 1.00 92.81 104 GLY A CA 1
ATOM 777 C C . GLY A 1 104 ? -3.952 -6.801 -5.211 1.00 92.81 104 GLY A C 1
ATOM 778 O O . GLY A 1 104 ? -2.830 -6.486 -4.823 1.00 92.81 104 GLY A O 1
ATOM 779 N N . ASP A 1 105 ? -4.243 -7.052 -6.481 1.00 91.69 105 ASP A N 1
ATOM 780 C CA . ASP A 1 105 ? -3.254 -7.355 -7.520 1.00 91.69 105 ASP A CA 1
ATOM 781 C C . ASP A 1 105 ? -2.469 -6.137 -8.029 1.00 91.69 105 ASP A C 1
ATOM 783 O O . ASP A 1 105 ? -1.480 -6.273 -8.751 1.00 91.69 105 ASP A O 1
ATOM 787 N N . GLN A 1 106 ? -2.914 -4.931 -7.672 1.00 89.94 106 GLN A N 1
ATOM 788 C CA . GLN A 1 106 ? -2.333 -3.677 -8.136 1.00 89.94 106 GLN A CA 1
ATOM 789 C C . GLN A 1 106 ? -2.079 -2.696 -6.991 1.00 89.94 106 GLN A C 1
ATOM 791 O O . GLN A 1 106 ? -2.949 -2.463 -6.141 1.00 89.94 106 GLN A O 1
ATOM 796 N N . VAL A 1 107 ? -0.908 -2.060 -7.041 1.00 92.19 107 VAL A N 1
ATOM 797 C CA . VAL A 1 107 ? -0.523 -0.906 -6.223 1.00 92.19 107 VAL A CA 1
ATOM 798 C C . VAL A 1 107 ? -0.032 0.210 -7.140 1.00 92.19 107 VAL A C 1
ATOM 800 O O . VAL A 1 107 ? 0.697 -0.043 -8.096 1.00 92.19 107 VAL A O 1
ATOM 803 N N . ALA A 1 108 ? -0.415 1.450 -6.856 1.00 92.38 108 ALA A N 1
ATOM 804 C CA . ALA A 1 108 ? 0.125 2.633 -7.509 1.00 92.38 108 ALA A CA 1
ATOM 805 C C . ALA A 1 108 ? 0.800 3.545 -6.491 1.00 92.38 108 ALA A C 1
ATOM 807 O O . ALA A 1 108 ? 0.223 3.852 -5.450 1.00 92.38 108 ALA A O 1
ATOM 808 N N . ILE A 1 109 ? 1.989 4.029 -6.828 1.00 91.75 109 ILE A N 1
ATOM 809 C CA . ILE A 1 109 ? 2.687 5.079 -6.093 1.00 91.75 109 ILE A CA 1
ATOM 810 C C . ILE A 1 109 ? 2.696 6.311 -6.991 1.00 91.75 109 ILE A C 1
ATOM 812 O O . ILE A 1 109 ? 3.365 6.334 -8.024 1.00 91.75 109 ILE A O 1
ATOM 816 N N . ALA A 1 110 ? 1.908 7.313 -6.618 1.00 92.31 110 ALA A N 1
ATOM 817 C CA . ALA A 1 110 ? 1.732 8.545 -7.367 1.00 92.31 110 ALA A CA 1
ATOM 818 C C . ALA A 1 110 ? 2.519 9.689 -6.726 1.00 92.31 110 ALA A C 1
ATOM 820 O O . ALA A 1 110 ? 2.434 9.922 -5.519 1.00 92.31 110 ALA A O 1
ATOM 821 N N . PHE A 1 111 ? 3.246 10.428 -7.557 1.00 90.81 111 PHE A N 1
ATOM 822 C CA . PHE A 1 111 ? 3.974 11.633 -7.187 1.00 90.81 111 PHE A CA 1
ATOM 823 C C . PHE A 1 111 ? 3.133 12.836 -7.595 1.00 90.81 111 PHE A C 1
ATOM 825 O O . PHE A 1 111 ? 3.026 13.173 -8.773 1.00 90.81 111 PHE A O 1
ATOM 832 N N . LEU A 1 112 ? 2.489 13.460 -6.616 1.00 89.31 112 LEU A N 1
ATOM 833 C CA . LEU A 1 112 ? 1.662 14.637 -6.829 1.00 89.31 112 LEU A CA 1
ATOM 834 C C . LEU A 1 112 ? 2.527 15.905 -6.847 1.00 89.31 112 LEU A C 1
ATOM 836 O O . LEU A 1 112 ? 3.534 15.975 -6.129 1.00 89.31 112 LEU A O 1
ATOM 840 N N . PRO A 1 113 ? 2.125 16.926 -7.620 1.00 83.50 113 PRO A N 1
ATOM 841 C CA . PRO A 1 113 ? 2.851 18.182 -7.685 1.00 83.50 113 PRO A CA 1
ATOM 842 C C . PRO A 1 113 ? 2.884 18.876 -6.317 1.00 83.50 113 PRO A C 1
ATOM 844 O O . PRO A 1 113 ? 1.934 18.818 -5.521 1.00 83.50 113 PRO A O 1
ATOM 847 N N . ALA A 1 114 ? 4.003 19.547 -6.041 1.00 76.75 114 ALA A N 1
ATOM 848 C CA . ALA A 1 114 ? 4.117 20.435 -4.893 1.00 76.75 114 ALA A CA 1
ATOM 849 C C . ALA A 1 114 ? 3.186 21.637 -5.091 1.00 76.75 114 ALA A C 1
ATOM 851 O O . ALA A 1 114 ? 3.074 22.172 -6.196 1.00 76.75 114 ALA A O 1
ATOM 852 N N . LYS A 1 115 ? 2.512 22.072 -4.024 1.00 73.25 115 LYS A N 1
ATOM 853 C CA . LYS A 1 115 ? 1.726 23.304 -4.095 1.00 73.25 115 LYS A CA 1
ATOM 854 C C . LYS A 1 115 ? 2.665 24.520 -4.072 1.00 73.25 115 LYS A C 1
ATOM 856 O O . LYS A 1 115 ? 3.681 24.460 -3.378 1.00 73.25 115 LYS A O 1
ATOM 861 N N . PRO A 1 116 ? 2.332 25.617 -4.779 1.00 66.25 116 PRO A N 1
ATOM 862 C CA . PRO A 1 116 ? 3.199 26.797 -4.894 1.00 66.25 116 PRO A CA 1
ATOM 863 C C . PRO A 1 116 ? 3.602 27.434 -3.553 1.00 66.25 116 PRO A C 1
ATOM 865 O O . PRO A 1 116 ? 4.612 28.125 -3.471 1.00 66.25 116 PRO A O 1
ATOM 868 N N . ASP A 1 117 ? 2.814 27.207 -2.504 1.00 69.75 117 ASP A N 1
ATOM 869 C CA . ASP A 1 117 ? 2.964 27.751 -1.156 1.00 69.75 117 ASP A CA 1
ATOM 870 C C . ASP A 1 117 ? 3.729 26.829 -0.182 1.00 69.75 117 ASP A C 1
ATOM 872 O O . ASP A 1 117 ? 4.019 27.235 0.944 1.00 69.75 117 ASP A O 1
ATOM 876 N N . GLN A 1 118 ? 4.110 25.610 -0.591 1.00 63.50 118 GLN A N 1
ATOM 877 C CA . GLN A 1 118 ? 4.818 24.651 0.267 1.00 63.50 118 GLN A CA 1
ATOM 878 C C . GLN A 1 118 ? 6.283 24.454 -0.157 1.00 63.50 118 GLN A C 1
ATOM 880 O O . GLN A 1 118 ? 6.579 23.892 -1.207 1.00 63.50 118 GLN A O 1
ATOM 885 N N . LYS A 1 119 ? 7.228 24.869 0.706 1.00 56.53 119 LYS A N 1
ATOM 886 C CA . LYS A 1 119 ? 8.690 24.795 0.470 1.00 56.53 119 LYS A CA 1
ATOM 887 C C . LYS A 1 119 ? 9.305 23.382 0.524 1.00 56.53 119 LYS A C 1
ATOM 889 O O . LYS A 1 119 ? 10.500 23.242 0.288 1.00 56.53 119 LYS A O 1
ATOM 894 N N . SER A 1 120 ? 8.551 22.338 0.852 1.00 53.44 120 SER A N 1
ATOM 895 C CA . SER A 1 120 ? 8.957 20.916 0.875 1.00 53.44 120 SER A CA 1
ATOM 896 C C . SER A 1 120 ? 7.675 20.092 1.061 1.00 53.44 120 SER A C 1
ATOM 898 O O . SER A 1 120 ? 6.770 20.564 1.737 1.00 53.44 120 SER A O 1
ATOM 900 N N . ALA A 1 121 ? 7.464 18.890 0.535 1.00 53.16 121 ALA A N 1
ATOM 901 C CA . ALA A 1 121 ? 8.289 17.916 -0.164 1.00 53.16 121 ALA A CA 1
ATOM 902 C C . ALA A 1 121 ? 7.361 17.122 -1.112 1.00 53.16 121 ALA A C 1
ATOM 904 O O . ALA A 1 121 ? 6.138 17.253 -1.015 1.00 53.16 121 ALA A O 1
ATOM 905 N N . ASN A 1 122 ? 7.926 16.303 -2.005 1.00 61.78 122 ASN A N 1
ATOM 906 C CA . ASN A 1 122 ? 7.186 15.373 -2.868 1.00 61.78 122 ASN A CA 1
ATOM 907 C C . ASN A 1 122 ? 5.974 14.763 -2.147 1.00 61.78 122 ASN A C 1
ATOM 909 O O . ASN A 1 122 ? 6.118 14.041 -1.159 1.00 61.78 122 ASN A O 1
ATOM 913 N N . ARG A 1 123 ? 4.773 15.065 -2.646 1.00 82.69 123 ARG A N 1
ATOM 914 C CA . ARG A 1 123 ? 3.527 14.527 -2.106 1.00 82.69 123 ARG A CA 1
ATOM 915 C C . ARG A 1 123 ? 3.311 13.159 -2.727 1.00 82.69 123 ARG A C 1
ATOM 917 O O . ARG A 1 123 ? 2.871 13.059 -3.866 1.00 82.69 123 ARG A O 1
ATOM 924 N N . ILE A 1 124 ? 3.662 12.116 -1.989 1.00 87.88 124 ILE A N 1
ATOM 925 C CA . ILE A 1 124 ? 3.510 10.737 -2.449 1.00 87.88 124 ILE A CA 1
ATOM 926 C C . ILE A 1 124 ? 2.184 10.189 -1.929 1.00 87.88 124 ILE A C 1
ATOM 928 O O . ILE A 1 124 ? 1.894 10.287 -0.737 1.00 87.88 124 ILE A O 1
ATOM 932 N N . VAL A 1 125 ? 1.388 9.601 -2.817 1.00 90.25 125 VAL A N 1
ATOM 933 C CA . VAL A 1 125 ? 0.170 8.864 -2.466 1.00 90.25 125 VAL A CA 1
ATOM 934 C C . VAL A 1 125 ? 0.336 7.426 -2.923 1.00 90.25 125 VAL A C 1
ATOM 936 O O . VAL A 1 125 ? 0.709 7.178 -4.065 1.00 90.25 125 VAL A O 1
ATOM 939 N N . THR A 1 126 ? 0.062 6.478 -2.030 1.00 91.69 126 THR A N 1
ATOM 940 C CA . THR A 1 126 ? -0.008 5.057 -2.380 1.00 91.69 126 THR A CA 1
ATOM 941 C C . THR A 1 126 ? -1.463 4.632 -2.434 1.00 91.69 126 THR A C 1
ATOM 943 O O . THR A 1 126 ? -2.209 4.835 -1.479 1.00 91.69 126 THR A O 1
ATOM 946 N N . LEU A 1 127 ? -1.860 4.058 -3.560 1.00 92.25 127 LEU A N 1
ATOM 947 C CA . LEU A 1 127 ? -3.177 3.488 -3.788 1.00 92.25 127 LEU A CA 1
ATOM 948 C C . LEU A 1 127 ? -3.009 1.982 -3.925 1.00 92.25 127 LEU A C 1
ATOM 950 O O . LEU A 1 127 ? -2.186 1.521 -4.711 1.00 92.25 127 LEU A O 1
ATOM 954 N N . ALA A 1 128 ? -3.789 1.222 -3.174 1.00 91.50 128 ALA A N 1
ATOM 955 C CA . ALA A 1 128 ? -3.757 -0.228 -3.205 1.00 91.50 128 ALA A CA 1
ATOM 956 C C . ALA A 1 128 ? -5.155 -0.749 -3.518 1.00 91.50 128 ALA A C 1
ATOM 958 O O . ALA A 1 128 ? -6.140 -0.308 -2.924 1.00 91.50 128 ALA A O 1
ATOM 959 N N . SER A 1 129 ? -5.237 -1.689 -4.454 1.00 91.88 129 SER A N 1
ATOM 960 C CA . SER A 1 129 ? -6.451 -2.482 -4.627 1.00 91.88 129 SER A CA 1
ATOM 961 C C . SER A 1 129 ? -6.666 -3.376 -3.403 1.00 91.88 129 SER A C 1
ATOM 963 O O . SER A 1 129 ? -5.710 -3.804 -2.754 1.00 91.88 129 SER A O 1
ATOM 965 N N . VAL A 1 130 ? -7.929 -3.644 -3.074 1.00 92.62 130 VAL A N 1
ATOM 966 C CA . VAL A 1 130 ? -8.312 -4.491 -1.939 1.00 92.62 130 VAL A CA 1
ATOM 967 C C . VAL A 1 130 ? -8.936 -5.766 -2.487 1.00 92.62 130 VAL A C 1
ATOM 969 O O . VAL A 1 130 ? -9.956 -5.707 -3.168 1.00 92.62 130 VAL A O 1
ATOM 972 N N . ARG A 1 131 ? -8.317 -6.911 -2.192 1.00 93.81 131 ARG A N 1
ATOM 973 C CA . ARG A 1 131 ? -8.824 -8.246 -2.537 1.00 93.81 131 ARG A CA 1
ATOM 974 C C . ARG A 1 131 ? -9.775 -8.786 -1.481 1.00 93.81 131 ARG A C 1
ATOM 976 O O . ARG A 1 131 ? -10.809 -9.341 -1.830 1.00 93.81 131 ARG A O 1
ATOM 983 N N . ASP A 1 132 ? -9.430 -8.618 -0.206 1.00 95.06 132 ASP A N 1
ATOM 984 C CA . ASP A 1 132 ? -10.253 -9.074 0.916 1.00 95.06 132 ASP A CA 1
ATOM 985 C C . ASP A 1 132 ? -10.472 -7.940 1.923 1.00 95.06 132 ASP A C 1
ATOM 987 O O . ASP A 1 132 ? -9.651 -7.669 2.803 1.00 95.06 132 ASP A O 1
ATOM 991 N N . ALA A 1 133 ? -11.614 -7.265 1.787 1.00 94.31 133 ALA A N 1
ATOM 992 C CA . ALA A 1 133 ? -12.002 -6.179 2.677 1.00 94.31 133 ALA A CA 1
ATOM 993 C C . ALA A 1 133 ? -12.268 -6.647 4.120 1.00 94.31 133 ALA A C 1
ATOM 995 O O . ALA A 1 133 ? -12.165 -5.835 5.041 1.00 94.31 133 ALA A O 1
ATOM 996 N N . ALA A 1 134 ? -12.553 -7.935 4.354 1.00 96.19 134 ALA A N 1
ATOM 997 C CA . ALA A 1 134 ? -12.805 -8.455 5.697 1.00 96.19 134 ALA A CA 1
ATOM 998 C C . ALA A 1 134 ? -11.541 -8.453 6.577 1.00 96.19 134 ALA A C 1
ATOM 1000 O O . ALA A 1 134 ? -11.639 -8.459 7.803 1.00 96.19 134 ALA A O 1
ATOM 1001 N N . GLN A 1 135 ? -10.351 -8.388 5.971 1.00 95.38 135 GLN A N 1
ATOM 1002 C CA . GLN A 1 135 ? -9.069 -8.310 6.679 1.00 95.38 135 GLN A CA 1
ATOM 1003 C C . GLN A 1 135 ? -8.664 -6.866 7.042 1.00 95.38 135 GLN A C 1
ATOM 1005 O O . GLN A 1 135 ? -7.801 -6.671 7.902 1.00 95.38 135 GLN A O 1
ATOM 1010 N N . ILE A 1 136 ? -9.296 -5.843 6.446 1.00 94.19 136 ILE A N 1
ATOM 1011 C CA . ILE A 1 136 ? -8.969 -4.426 6.695 1.00 94.19 136 ILE A CA 1
ATOM 1012 C C . ILE A 1 136 ? -9.140 -4.038 8.175 1.00 94.19 136 ILE A C 1
ATOM 1014 O O . ILE A 1 136 ? -8.224 -3.413 8.711 1.00 94.19 136 ILE A O 1
ATOM 1018 N N . PRO A 1 137 ? -10.224 -4.413 8.892 1.00 94.25 137 PRO A N 1
ATOM 1019 C CA . PRO A 1 137 ? -10.357 -4.075 10.310 1.00 94.25 137 PRO A CA 1
ATOM 1020 C C . PRO A 1 137 ? -9.191 -4.599 11.157 1.00 94.25 137 PRO A C 1
ATOM 1022 O O . PRO A 1 137 ? -8.651 -3.870 11.984 1.00 94.25 137 PRO A O 1
ATOM 1025 N N . LYS A 1 138 ? -8.734 -5.831 10.897 1.00 94.44 138 LYS A N 1
ATOM 1026 C CA . LYS A 1 138 ? -7.577 -6.423 11.583 1.00 94.44 138 LYS A CA 1
ATOM 1027 C C . LYS A 1 138 ? -6.298 -5.630 11.307 1.00 94.44 138 LYS A C 1
ATOM 1029 O O . LYS A 1 138 ? -5.548 -5.347 12.239 1.00 94.44 138 LYS A O 1
ATOM 1034 N N . TYR A 1 139 ? -6.068 -5.244 10.051 1.00 93.94 139 TYR A N 1
ATOM 1035 C CA . TYR A 1 139 ? -4.948 -4.378 9.682 1.00 93.94 139 TYR A CA 1
ATOM 1036 C C . TYR A 1 139 ? -5.006 -3.028 10.409 1.00 93.94 139 TYR A C 1
ATOM 1038 O O . TYR A 1 139 ? -4.002 -2.595 10.969 1.00 93.94 139 TYR A O 1
ATOM 1046 N N . LEU A 1 140 ? -6.176 -2.385 10.467 1.00 93.31 140 LEU A N 1
ATOM 1047 C CA . LEU A 1 140 ? -6.345 -1.097 11.142 1.00 93.31 140 LEU A CA 1
ATOM 1048 C C . LEU A 1 140 ? -6.054 -1.187 12.645 1.00 93.31 140 LEU A C 1
ATOM 1050 O O . LEU A 1 140 ? -5.372 -0.316 13.179 1.00 93.31 140 LEU A O 1
ATOM 1054 N N . GLU A 1 141 ? -6.504 -2.241 13.325 1.00 93.06 141 GLU A N 1
ATOM 1055 C CA . GLU A 1 141 ? -6.201 -2.456 14.746 1.00 93.06 141 GLU A CA 1
ATOM 1056 C C . GLU A 1 141 ? -4.699 -2.684 14.985 1.00 93.06 141 GLU A C 1
ATOM 1058 O O . GLU A 1 141 ? -4.105 -2.114 15.909 1.00 93.06 141 GLU A O 1
ATOM 1063 N N . ARG A 1 142 ? -4.040 -3.446 14.102 1.00 93.44 142 ARG A N 1
ATOM 1064 C CA . ARG A 1 142 ? -2.581 -3.631 14.137 1.00 93.44 142 ARG A CA 1
ATOM 1065 C C . ARG A 1 142 ? -1.842 -2.319 13.891 1.00 93.44 142 ARG A C 1
ATOM 1067 O O . ARG A 1 142 ? -0.917 -2.006 14.637 1.00 93.44 142 ARG A O 1
ATOM 1074 N N . LEU A 1 143 ? -2.285 -1.524 12.922 1.00 92.06 143 LEU A N 1
ATOM 1075 C CA . LEU A 1 143 ? -1.710 -0.220 12.600 1.00 92.06 143 LEU A CA 1
ATOM 1076 C C . LEU A 1 143 ? -1.848 0.766 13.767 1.00 92.06 143 LEU A C 1
ATOM 1078 O O . LEU A 1 143 ? -0.869 1.416 14.130 1.00 92.06 143 LEU A O 1
ATOM 1082 N N . LYS A 1 144 ? -3.027 0.845 14.398 1.00 90.50 144 LYS A N 1
ATOM 1083 C CA . LYS A 1 144 ? -3.249 1.667 15.601 1.00 90.50 144 LYS A CA 1
ATOM 1084 C C . LYS A 1 144 ? -2.334 1.248 16.749 1.00 90.50 144 LYS A C 1
ATOM 1086 O O . LYS A 1 144 ? -1.809 2.111 17.437 1.00 90.50 144 LYS A O 1
ATOM 1091 N N . THR A 1 145 ? -2.116 -0.055 16.925 1.00 89.69 145 THR A N 1
ATOM 1092 C CA . THR A 1 145 ? -1.223 -0.587 17.966 1.00 89.69 145 THR A CA 1
ATOM 1093 C C . THR A 1 145 ? 0.251 -0.296 17.664 1.00 89.69 145 THR A C 1
ATOM 1095 O O . THR A 1 145 ? 1.025 0.006 18.569 1.00 89.69 145 THR A O 1
ATOM 1098 N N . ALA A 1 146 ? 0.656 -0.383 16.394 1.00 88.31 146 ALA A N 1
ATOM 1099 C CA . ALA A 1 146 ? 2.030 -0.124 15.968 1.00 88.31 146 ALA A CA 1
ATOM 1100 C C . ALA A 1 146 ? 2.400 1.369 16.047 1.00 88.31 146 ALA A C 1
ATOM 1102 O O . ALA A 1 146 ? 3.555 1.721 16.296 1.00 88.31 146 ALA A O 1
ATOM 1103 N N . LYS A 1 147 ? 1.427 2.265 15.847 1.00 85.38 147 LYS A N 1
ATOM 1104 C CA . LYS A 1 147 ? 1.626 3.715 15.918 1.00 85.38 147 LYS A CA 1
ATOM 1105 C C . LYS A 1 147 ? 1.604 4.201 17.368 1.00 85.38 147 LYS A C 1
ATOM 1107 O O . LYS A 1 147 ? 0.652 3.988 18.104 1.00 85.38 147 LYS A O 1
ATOM 1112 N N . LYS A 1 148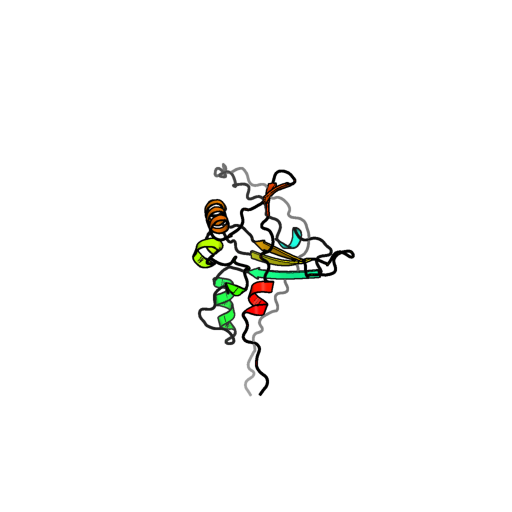 ? 2.640 4.948 17.765 1.00 79.50 148 LYS A N 1
ATOM 1113 C CA . LYS A 1 148 ? 2.761 5.502 19.131 1.00 79.50 148 LYS A CA 1
ATOM 1114 C C . LYS A 1 148 ? 1.737 6.593 19.447 1.00 79.50 148 LYS A C 1
ATOM 1116 O O . LYS A 1 148 ? 1.461 6.856 20.613 1.00 79.50 148 LYS A O 1
ATOM 1121 N N . LYS A 1 149 ? 1.240 7.282 18.419 1.00 84.75 149 LYS A N 1
ATOM 1122 C CA . LYS A 1 149 ? 0.235 8.341 18.538 1.00 84.75 149 LYS A CA 1
ATOM 1123 C C . LYS A 1 149 ? -1.098 7.830 18.008 1.00 84.75 149 LYS A C 1
ATOM 1125 O O . LYS A 1 149 ? -1.127 7.157 16.978 1.00 84.75 149 LYS A O 1
ATOM 1130 N N . ALA A 1 150 ? -2.178 8.201 18.688 1.00 86.38 150 ALA A N 1
ATOM 1131 C CA . ALA A 1 150 ? -3.528 7.944 18.211 1.00 86.38 150 ALA A CA 1
ATOM 1132 C C . ALA A 1 150 ? -3.775 8.646 16.866 1.00 86.38 150 ALA A C 1
ATOM 1134 O O . ALA A 1 150 ? -3.209 9.710 16.597 1.00 86.38 150 ALA A O 1
ATOM 1135 N N . ALA A 1 151 ? -4.615 8.029 16.036 1.00 91.12 151 ALA A N 1
ATOM 1136 C CA . ALA A 1 151 ? -5.094 8.645 14.809 1.00 91.12 151 ALA A CA 1
ATOM 1137 C C . ALA A 1 151 ? -6.063 9.789 15.134 1.00 91.12 151 ALA A C 1
ATOM 1139 O O . ALA A 1 151 ? -6.831 9.705 16.093 1.00 91.12 151 ALA A O 1
ATOM 1140 N N . ILE A 1 152 ? -6.048 10.829 14.311 1.00 91.88 152 ILE A N 1
ATOM 1141 C CA . ILE A 1 152 ? -7.082 11.856 14.259 1.00 91.88 152 ILE A CA 1
ATOM 1142 C C . ILE A 1 152 ? -8.102 11.395 13.219 1.00 91.88 152 ILE A C 1
ATOM 1144 O O . ILE A 1 152 ? -7.737 11.088 12.083 1.00 91.88 152 ILE A O 1
ATOM 1148 N N . GLU A 1 153 ? -9.370 11.304 13.609 1.00 93.88 153 GLU A N 1
ATOM 1149 C CA . GLU A 1 153 ? -10.440 10.915 12.694 1.00 93.88 153 GLU A CA 1
ATOM 1150 C C . GLU A 1 153 ? -11.045 12.150 12.024 1.00 93.88 153 GLU A C 1
ATOM 1152 O O . GLU A 1 153 ? -11.452 13.107 12.686 1.00 93.88 153 GLU A O 1
ATOM 1157 N N . HIS A 1 154 ? -11.137 12.112 10.699 1.00 93.94 154 HIS A N 1
ATOM 1158 C CA . HIS A 1 154 ? -11.794 13.131 9.891 1.00 93.94 154 HIS A CA 1
ATOM 1159 C C . HIS A 1 154 ? -12.915 12.499 9.079 1.00 93.94 154 HIS A C 1
ATOM 1161 O O . HIS A 1 154 ? -12.774 11.390 8.576 1.00 93.94 154 HIS A O 1
ATOM 1167 N N . GLN A 1 155 ? -14.017 13.223 8.898 1.00 94.94 155 GLN A N 1
ATOM 1168 C CA . GLN A 1 155 ? -15.071 12.816 7.976 1.00 94.94 155 GLN A CA 1
ATOM 1169 C C . GLN A 1 155 ? -14.968 13.611 6.683 1.00 94.94 155 GLN A C 1
ATOM 1171 O O . GLN A 1 155 ? -14.971 14.842 6.696 1.00 94.94 155 GLN A O 1
ATOM 1176 N N . TYR A 1 156 ? -14.909 12.911 5.556 1.00 89.81 156 TYR A N 1
ATOM 1177 C CA . TYR A 1 156 ? -14.854 13.537 4.245 1.00 89.81 156 TYR A CA 1
ATOM 1178 C C . TYR A 1 156 ? -15.745 12.792 3.262 1.00 89.81 156 TYR A C 1
ATOM 1180 O O . TYR A 1 156 ? -15.503 11.634 2.941 1.00 89.81 156 TYR A O 1
ATOM 1188 N N . LYS A 1 157 ? -16.789 13.470 2.769 1.00 91.56 157 LYS A N 1
ATOM 1189 C CA . LYS A 1 157 ? -17.750 12.907 1.802 1.00 91.56 157 LYS A CA 1
ATOM 1190 C C . LYS A 1 157 ? -18.310 11.532 2.222 1.00 91.56 157 LYS A C 1
ATOM 1192 O O . LYS A 1 157 ? -18.469 10.648 1.390 1.00 91.56 157 LYS A O 1
ATOM 1197 N N . GLY A 1 158 ? -18.597 11.357 3.516 1.00 88.38 158 GLY A N 1
ATOM 1198 C CA . GLY A 1 158 ? -19.118 10.099 4.069 1.00 88.38 158 GLY A CA 1
ATOM 1199 C C . GLY A 1 158 ? -18.070 8.997 4.271 1.00 88.38 158 GLY A C 1
ATOM 1200 O O . GLY A 1 158 ? -18.443 7.868 4.572 1.00 88.38 158 GLY A O 1
ATOM 1201 N N . ILE A 1 159 ? -16.781 9.310 4.109 1.00 89.88 159 ILE A N 1
ATOM 1202 C CA . ILE A 1 159 ? -15.659 8.401 4.345 1.00 89.88 159 ILE A CA 1
ATOM 1203 C C . ILE A 1 159 ? -14.875 8.892 5.563 1.00 89.88 159 ILE A C 1
ATOM 1205 O O . ILE A 1 159 ? -14.455 10.053 5.612 1.00 89.88 159 ILE A O 1
ATOM 1209 N N . THR A 1 160 ? -14.630 7.986 6.510 1.00 92.25 160 THR A N 1
ATOM 1210 C CA . THR A 1 160 ? -13.737 8.239 7.642 1.00 92.25 160 THR A CA 1
ATOM 1211 C C . THR A 1 160 ? -12.282 8.159 7.182 1.00 92.25 160 THR A C 1
ATOM 1213 O O . THR A 1 160 ? -11.833 7.138 6.662 1.00 92.25 160 THR A O 1
ATOM 1216 N N . ILE A 1 161 ? -11.531 9.231 7.404 1.00 91.88 161 ILE A N 1
ATOM 1217 C CA . ILE A 1 161 ? -10.093 9.330 7.174 1.00 91.88 161 ILE A CA 1
ATOM 1218 C C . ILE A 1 161 ? -9.397 9.248 8.530 1.00 91.88 161 ILE A C 1
ATOM 1220 O O . ILE A 1 161 ? -9.713 10.009 9.441 1.00 91.88 161 ILE A O 1
ATOM 1224 N N . LEU A 1 162 ? -8.432 8.338 8.647 1.00 92.44 162 LEU A N 1
ATOM 1225 C CA . LEU A 1 162 ? -7.555 8.232 9.809 1.00 92.44 162 LEU A CA 1
ATOM 1226 C C . LEU A 1 162 ? -6.223 8.909 9.483 1.00 92.44 162 LEU A C 1
ATOM 1228 O O . LEU A 1 162 ? -5.497 8.460 8.596 1.00 92.44 162 LEU A O 1
ATOM 1232 N N . GLU A 1 163 ? -5.904 9.986 10.195 1.00 90.19 163 GLU A N 1
ATOM 1233 C CA . GLU A 1 163 ? -4.664 10.736 10.020 1.00 90.19 163 GLU A CA 1
ATOM 1234 C C . GLU A 1 163 ? -3.720 10.509 11.204 1.00 90.19 163 GLU A C 1
ATOM 1236 O O . GLU A 1 163 ? -4.074 10.720 12.361 1.00 90.19 163 GLU A O 1
ATOM 1241 N N . TRP A 1 164 ? -2.477 10.124 10.919 1.00 88.25 164 TRP A N 1
ATOM 1242 C CA . TRP A 1 164 ? -1.408 10.108 11.914 1.00 88.25 164 TRP A CA 1
ATOM 1243 C C . TRP A 1 164 ? -0.448 11.250 11.629 1.00 88.25 164 TRP A C 1
ATOM 1245 O O . TRP A 1 164 ? 0.077 11.354 10.520 1.00 88.25 164 TRP A O 1
ATOM 1255 N N . GLN A 1 165 ? -0.161 12.065 12.647 1.00 81.56 165 GLN A N 1
ATOM 1256 C CA . GLN A 1 165 ? 0.867 13.090 12.507 1.00 81.56 165 GLN A CA 1
ATOM 1257 C C . GLN A 1 165 ? 2.210 12.448 12.136 1.00 81.56 165 GLN A C 1
ATOM 1259 O O . GLN A 1 165 ? 2.571 11.421 12.726 1.00 81.56 165 GLN A O 1
ATOM 1264 N N . PRO A 1 166 ? 2.968 13.054 11.204 1.00 71.94 166 PRO A N 1
ATOM 1265 C CA . PRO A 1 166 ? 4.251 12.520 10.786 1.00 71.94 166 PRO A CA 1
ATOM 1266 C C . PRO A 1 166 ? 5.162 12.365 12.004 1.00 71.94 166 PRO A C 1
ATOM 1268 O O . PRO A 1 166 ? 5.316 13.278 12.823 1.00 71.94 166 PRO A O 1
ATOM 1271 N N . GLU A 1 167 ? 5.758 11.183 12.146 1.00 65.44 167 GLU A N 1
ATOM 1272 C CA . GLU A 1 167 ? 6.815 11.000 13.130 1.00 65.44 167 GLU A CA 1
ATOM 1273 C C . GLU A 1 167 ? 7.995 11.879 12.720 1.00 65.44 167 GLU A C 1
ATOM 1275 O O . GLU A 1 167 ? 8.377 11.924 11.550 1.00 65.44 167 GLU A O 1
ATOM 1280 N N . ASN A 1 168 ? 8.557 12.620 13.674 1.00 56.38 168 ASN A N 1
ATOM 1281 C CA . ASN A 1 168 ? 9.689 13.484 13.391 1.00 56.38 168 ASN A CA 1
ATOM 1282 C C . ASN A 1 168 ? 10.933 12.615 13.121 1.00 56.38 168 ASN A C 1
ATOM 1284 O O . ASN A 1 168 ? 11.661 12.244 14.044 1.00 56.38 168 ASN A O 1
ATOM 1288 N N . LEU A 1 169 ? 11.169 12.286 11.847 1.00 54.62 169 LEU A N 1
ATOM 1289 C CA . LEU A 1 169 ? 12.295 11.462 11.388 1.00 54.62 169 LEU A CA 1
ATOM 1290 C C . LEU A 1 169 ? 13.669 12.119 11.635 1.00 54.62 169 LEU A C 1
ATOM 1292 O O . LEU A 1 169 ? 14.695 11.456 11.492 1.00 54.62 169 LEU A O 1
ATOM 1296 N N . SER A 1 170 ? 13.716 13.379 12.088 1.00 53.44 170 SER A N 1
ATOM 1297 C CA . SER A 1 170 ? 14.956 14.076 12.474 1.00 53.44 170 SER A CA 1
ATOM 1298 C C . SER A 1 170 ? 15.732 13.355 13.585 1.00 53.44 170 SER A C 1
ATOM 1300 O O . SER A 1 170 ? 16.940 13.534 13.717 1.00 53.44 170 SER A O 1
ATOM 1302 N N . LEU A 1 171 ? 15.067 12.506 14.378 1.00 48.50 171 LEU A N 1
ATOM 1303 C CA . LEU A 1 171 ? 15.718 11.724 15.434 1.00 48.50 171 LEU A CA 1
ATOM 1304 C C . LEU A 1 171 ? 16.528 10.527 14.904 1.00 48.50 171 LEU A C 1
ATOM 1306 O O . LEU A 1 171 ? 17.380 10.019 15.631 1.00 48.50 171 LEU A O 1
ATOM 1310 N N . LEU A 1 172 ? 16.297 10.085 13.661 1.00 50.34 172 LEU A N 1
ATOM 1311 C CA . LEU A 1 172 ? 17.098 9.037 13.013 1.00 50.34 172 LEU A CA 1
ATOM 1312 C C . LEU A 1 172 ? 18.369 9.607 12.368 1.00 50.34 172 LEU A C 1
ATOM 1314 O O . LEU A 1 172 ? 19.405 8.948 12.382 1.00 50.34 172 LEU A O 1
ATOM 1318 N N . ALA A 1 173 ? 18.329 10.853 11.884 1.00 53.28 173 ALA A N 1
ATOM 1319 C CA . ALA A 1 173 ? 19.496 11.530 11.312 1.00 53.28 173 ALA A CA 1
ATOM 1320 C C . ALA A 1 173 ? 20.621 11.747 12.346 1.00 53.28 173 ALA A C 1
ATOM 1322 O O . ALA A 1 173 ? 21.795 11.618 12.012 1.00 53.28 173 ALA A O 1
ATOM 1323 N N . ASN A 1 174 ? 20.274 11.974 13.619 1.00 47.81 174 ASN A N 1
ATOM 1324 C CA . ASN A 1 174 ? 21.243 12.100 14.719 1.00 47.81 174 ASN A CA 1
ATOM 1325 C C . ASN A 1 174 ? 21.780 10.754 15.250 1.00 47.81 174 ASN A C 1
ATOM 1327 O O . ASN A 1 174 ? 22.598 10.745 16.168 1.00 47.81 174 ASN A O 1
ATOM 1331 N N . ARG A 1 175 ? 21.300 9.617 14.727 1.00 50.78 175 ARG A N 1
ATOM 1332 C CA . ARG A 1 175 ? 21.710 8.262 15.143 1.00 50.78 175 ARG A CA 1
ATOM 1333 C C . ARG A 1 175 ? 22.645 7.585 14.143 1.00 50.78 175 ARG A C 1
ATOM 1335 O O . ARG A 1 175 ? 23.159 6.513 14.452 1.00 50.78 175 ARG A O 1
ATOM 1342 N N . LEU A 1 176 ? 22.864 8.176 12.969 1.00 51.75 176 LEU A N 1
ATOM 1343 C CA . LEU A 1 176 ? 23.898 7.696 12.062 1.00 51.75 176 LEU A CA 1
ATOM 1344 C C . LEU A 1 176 ? 25.260 8.101 12.640 1.00 51.75 176 LEU A C 1
ATOM 1346 O O . LEU A 1 176 ? 25.444 9.283 12.948 1.00 51.75 176 LEU A O 1
ATOM 1350 N N . PRO A 1 177 ? 26.209 7.163 12.822 1.00 53.22 177 PRO A N 1
ATOM 1351 C CA . PRO A 1 177 ? 27.565 7.531 13.189 1.00 53.22 177 PRO A CA 1
ATOM 1352 C C . PRO A 1 177 ? 28.072 8.488 12.116 1.00 53.22 177 PRO A C 1
ATOM 1354 O O . PRO A 1 177 ? 28.095 8.163 10.928 1.00 53.22 177 PRO A O 1
ATOM 1357 N N . ARG A 1 178 ? 28.412 9.707 12.538 1.00 55.16 178 ARG A N 1
ATOM 1358 C CA . ARG A 1 178 ? 29.087 10.676 11.684 1.00 55.16 178 ARG A CA 1
ATOM 1359 C C . ARG A 1 178 ? 30.339 9.968 11.186 1.00 55.16 178 ARG A C 1
ATOM 1361 O O . ARG A 1 178 ? 31.170 9.601 12.010 1.00 55.16 178 ARG A O 1
ATOM 1368 N N . ALA A 1 179 ? 30.429 9.705 9.884 1.00 53.88 179 ALA A N 1
ATOM 1369 C CA . ALA A 1 179 ? 31.656 9.191 9.303 1.00 53.88 179 ALA A CA 1
ATOM 1370 C C . ALA A 1 179 ? 32.759 10.201 9.651 1.00 53.88 179 ALA A C 1
ATOM 1372 O O . ALA A 1 179 ? 32.763 11.323 9.144 1.00 53.88 179 ALA A O 1
ATOM 1373 N N . GLU A 1 180 ? 33.611 9.851 10.614 1.00 53.47 180 GLU A N 1
ATOM 1374 C CA . GLU A 1 180 ? 34.847 10.574 10.865 1.00 53.47 180 GLU A CA 1
ATOM 1375 C C . GLU A 1 180 ? 35.701 10.395 9.615 1.00 53.47 180 GLU A C 1
ATOM 1377 O O . GLU A 1 180 ? 36.133 9.288 9.295 1.00 53.47 180 GLU A O 1
ATOM 1382 N N . ASN A 1 181 ? 35.891 11.492 8.884 1.00 54.38 181 ASN A N 1
ATOM 1383 C CA . ASN A 1 181 ? 36.895 11.579 7.837 1.00 54.38 181 ASN A CA 1
ATOM 1384 C C . ASN A 1 181 ? 38.257 11.240 8.460 1.00 54.38 181 ASN A C 1
ATOM 1386 O O . ASN A 1 181 ? 38.744 11.986 9.313 1.00 54.38 181 ASN A O 1
ATOM 1390 N N . ARG A 1 182 ? 38.844 10.121 8.035 1.00 50.44 182 ARG A N 1
ATOM 1391 C CA . ARG A 1 182 ? 40.285 9.876 8.115 1.00 50.44 182 ARG A CA 1
ATOM 1392 C C . ARG A 1 182 ? 40.920 10.205 6.778 1.00 50.44 182 ARG A C 1
ATOM 1394 O O . ARG A 1 182 ? 40.285 9.884 5.750 1.00 50.44 182 ARG A O 1
#

Secondary structure (DSSP, 8-state):
---------------------PPPP-PPPPPP----------PPPGGGGS-TT--EEEEEE--HHHHHGGGGGSSS-TT----GGGS-PPTT--IIIIITTTEEEEEEEEEEPPPTT--S--EEEEEEEES-GGGHHHHHHHHHHH-SSPPEEEEETTEEEEE-PPP-THHHHTTS------

Foldseek 3Di:
DDDDDDDDDDDDDDDDDDDDDDDDDDDDDDDDPPDPPPPPPPPPDVVVVDDPQFPDKDKDFQDQVVQCVVVVVVPDDNRGHDDPVVDPDDPPDDCVPQPVVFFDGMKMWIFHDDDPPDPDDTDIDIDTDTPDPVSVVVNVVSVCVRDPDAWDWDDDPNDTDTDDDDDPCVVVVVVPPDPPDD

Radius of gyration: 26.52 Å; chains: 1; bounding box: 77×59×78 Å

Sequence (182 aa):
MSLRQILLPTLSALMLMPGVALAQTIAPTPAPTQAPASAAVPLPAIANLLPIDTAGVVLLNTQAESWEALSRFGLFPKEMTFPELLYPVALGMNFYTDVQPWLGDQVAIAFLPAKPDQKSANRIVTLASVRDAAQIPKYLERLKTAKKKAAIEHQYKGITILEWQPENLSLLANRLPRAENR